Protein AF-A0A6A7SIT0-F1 (afdb_monomer_lite)

Foldseek 3Di:
DEDEDQDQVVQQVCVVVVHAYEYQPDVVVDDDPPGDDGPYYDPDSVVRVVVVVVVD

InterPro domains:
  IPR023214 HAD superfamily [G3DSA:3.40.50.1000] (2-47)

Structure (mmCIF, N/CA/C/O backbone):
data_AF-A0A6A7SIT0-F1
#
_entry.id   AF-A0A6A7SIT0-F1
#
loop_
_atom_site.group_PDB
_atom_site.id
_atom_site.type_symbol
_atom_site.label_atom_id
_atom_site.label_alt_id
_atom_site.label_comp_id
_atom_site.label_asym_id
_atom_site.label_entity_id
_atom_site.label_seq_id
_atom_site.pdbx_PDB_ins_code
_atom_site.Cartn_x
_atom_site.Cartn_y
_atom_site.Cartn_z
_atom_site.occupancy
_atom_site.B_iso_or_equiv
_atom_site.auth_seq_id
_atom_site.auth_comp_id
_atom_site.auth_asym_id
_atom_site.auth_atom_id
_atom_site.pdbx_PDB_model_num
ATOM 1 N N . MET A 1 1 ? -8.469 -7.965 6.024 1.00 90.00 1 MET A N 1
ATOM 2 C CA . MET A 1 1 ? -7.052 -8.253 6.349 1.00 90.00 1 MET A CA 1
ATOM 3 C C . MET A 1 1 ? -6.205 -7.176 5.688 1.00 90.00 1 MET A C 1
ATOM 5 O O . MET A 1 1 ? -6.568 -6.770 4.588 1.00 90.00 1 MET A O 1
ATOM 9 N N . ALA A 1 2 ? -5.148 -6.692 6.345 1.00 97.19 2 ALA A N 1
ATOM 10 C CA . ALA A 1 2 ? -4.319 -5.597 5.840 1.00 97.19 2 ALA A CA 1
ATOM 11 C C . ALA A 1 2 ? -2.822 -5.854 6.084 1.00 97.19 2 ALA A C 1
ATOM 13 O O . ALA A 1 2 ? -2.475 -6.510 7.067 1.00 97.19 2 ALA A O 1
ATOM 14 N N . LEU A 1 3 ? -1.961 -5.332 5.204 1.00 98.06 3 LEU A N 1
ATOM 15 C CA . LEU A 1 3 ? -0.501 -5.331 5.347 1.00 98.06 3 LEU A CA 1
ATOM 16 C C . LEU A 1 3 ? 0.011 -3.903 5.567 1.00 98.06 3 LEU A C 1
ATOM 18 O O . LEU A 1 3 ? -0.386 -2.991 4.846 1.00 98.06 3 LEU A O 1
ATOM 22 N N . VAL A 1 4 ? 0.941 -3.734 6.505 1.00 98.06 4 VAL A N 1
ATOM 23 C CA . VAL A 1 4 ? 1.729 -2.507 6.687 1.00 98.06 4 VAL A CA 1
ATOM 24 C C . VAL A 1 4 ? 3.170 -2.814 6.298 1.00 98.06 4 VAL A C 1
ATOM 26 O O . VAL A 1 4 ? 3.770 -3.725 6.867 1.00 98.06 4 VAL A O 1
ATOM 29 N N . ALA A 1 5 ? 3.727 -2.079 5.337 1.00 97.56 5 ALA A N 1
ATOM 30 C CA . ALA A 1 5 ? 5.083 -2.316 4.844 1.00 97.56 5 ALA A CA 1
ATOM 31 C C . ALA A 1 5 ? 5.818 -1.015 4.489 1.00 97.56 5 ALA A C 1
ATOM 33 O O . ALA A 1 5 ? 5.218 0.046 4.316 1.00 97.56 5 ALA A O 1
ATOM 34 N N . VAL A 1 6 ? 7.146 -1.105 4.374 1.00 96.94 6 VAL A N 1
ATOM 35 C CA . VAL A 1 6 ? 8.014 0.009 3.941 1.00 96.94 6 VAL A CA 1
ATOM 36 C C . VAL A 1 6 ? 8.412 -0.076 2.470 1.00 96.94 6 VAL A C 1
ATOM 38 O O . VAL A 1 6 ? 8.984 0.874 1.942 1.00 96.94 6 VAL A O 1
ATOM 41 N N . HIS A 1 7 ? 8.102 -1.195 1.813 1.00 95.94 7 HIS A N 1
ATOM 42 C CA . HIS A 1 7 ? 8.405 -1.423 0.410 1.00 95.94 7 HIS A CA 1
ATOM 43 C C . HIS A 1 7 ? 7.134 -1.492 -0.437 1.00 95.94 7 HIS A C 1
ATOM 45 O O . HIS A 1 7 ? 6.151 -2.142 -0.070 1.00 95.94 7 HIS A O 1
ATOM 51 N N . ALA A 1 8 ? 7.156 -0.848 -1.602 1.00 95.44 8 ALA A N 1
ATOM 52 C CA . ALA A 1 8 ? 6.014 -0.809 -2.502 1.00 95.44 8 ALA A CA 1
ATOM 53 C C . ALA A 1 8 ? 5.682 -2.182 -3.108 1.00 95.44 8 ALA A C 1
ATOM 55 O O . ALA A 1 8 ? 4.515 -2.461 -3.391 1.00 95.44 8 ALA A O 1
ATOM 56 N N . TRP A 1 9 ? 6.677 -3.062 -3.277 1.00 96.25 9 TRP A N 1
ATOM 57 C CA . TRP A 1 9 ? 6.460 -4.407 -3.819 1.00 96.25 9 TRP A CA 1
ATOM 58 C C . TRP A 1 9 ? 5.677 -5.313 -2.853 1.00 96.25 9 TRP A C 1
ATOM 60 O O . TRP A 1 9 ? 4.814 -6.068 -3.304 1.00 96.25 9 TRP A O 1
ATOM 70 N N . ASP A 1 10 ? 5.894 -5.177 -1.540 1.00 97.38 10 ASP A N 1
ATOM 71 C CA . ASP A 1 10 ? 5.100 -5.847 -0.500 1.00 97.38 10 ASP A CA 1
ATOM 72 C C . ASP A 1 10 ? 3.634 -5.402 -0.574 1.00 97.38 10 ASP A C 1
ATOM 74 O O . ASP A 1 10 ? 2.710 -6.219 -0.632 1.00 97.38 10 ASP A O 1
ATOM 78 N N . CYS A 1 11 ? 3.418 -4.084 -0.652 1.00 97.69 11 CYS A N 1
ATOM 79 C CA . CYS A 1 11 ? 2.086 -3.491 -0.770 1.00 97.69 11 CYS A CA 1
ATOM 80 C C . CYS A 1 11 ? 1.380 -3.956 -2.049 1.00 97.69 11 CYS A C 1
ATOM 82 O O . CYS A 1 11 ? 0.214 -4.347 -2.012 1.00 97.69 11 CYS A O 1
ATOM 84 N N . HIS A 1 12 ? 2.090 -3.979 -3.179 1.00 97.88 12 HIS A N 1
ATOM 85 C CA . HIS A 1 12 ? 1.565 -4.497 -4.439 1.00 97.88 12 HIS A CA 1
ATOM 86 C C . HIS A 1 12 ? 1.137 -5.966 -4.316 1.00 97.88 12 HIS A C 1
ATOM 88 O O . HIS A 1 12 ? 0.046 -6.320 -4.769 1.00 97.88 12 HIS A O 1
ATOM 94 N N . GLY A 1 13 ? 1.950 -6.808 -3.670 1.00 98.25 13 GLY A N 1
ATOM 95 C CA . GLY A 1 13 ? 1.609 -8.203 -3.386 1.00 98.25 13 GLY A CA 1
ATOM 96 C C . GLY A 1 13 ? 0.323 -8.336 -2.566 1.00 98.25 13 GLY A C 1
ATOM 97 O O . GLY A 1 13 ? -0.585 -9.065 -2.967 1.00 98.25 13 GLY A O 1
ATOM 98 N N . ALA A 1 14 ? 0.198 -7.569 -1.477 1.00 98.25 14 ALA A N 1
ATOM 99 C CA . ALA A 1 14 ? -1.005 -7.549 -0.641 1.00 98.25 14 ALA A CA 1
ATOM 100 C C . ALA A 1 14 ? -2.260 -7.139 -1.427 1.00 98.25 14 ALA A C 1
ATOM 102 O O . ALA A 1 14 ? -3.284 -7.823 -1.350 1.00 98.25 14 A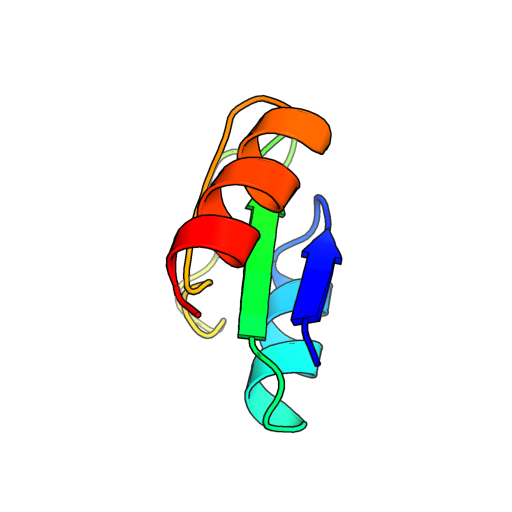LA A O 1
ATOM 103 N N . LYS A 1 15 ? -2.169 -6.087 -2.252 1.00 97.94 15 LYS A N 1
ATOM 104 C CA . LYS A 1 15 ? -3.279 -5.654 -3.116 1.00 97.94 15 LYS A CA 1
ATOM 105 C C . LYS A 1 15 ? -3.687 -6.748 -4.103 1.00 97.94 15 LYS A C 1
ATOM 107 O O . LYS A 1 15 ? -4.878 -6.999 -4.273 1.00 97.94 15 LYS A O 1
ATOM 112 N N . ARG A 1 16 ? -2.727 -7.445 -4.725 1.00 98.06 16 ARG A N 1
ATOM 113 C CA . ARG A 1 16 ? -3.024 -8.564 -5.643 1.00 98.06 16 ARG A CA 1
ATOM 114 C C . ARG A 1 16 ? -3.625 -9.781 -4.942 1.00 98.06 16 ARG A C 1
ATOM 116 O O . ARG A 1 16 ? -4.367 -10.521 -5.579 1.00 98.06 16 ARG A O 1
ATOM 123 N N . ALA A 1 17 ? -3.342 -9.966 -3.655 1.00 98.06 17 ALA A N 1
ATOM 124 C CA . ALA A 1 17 ? -3.954 -10.998 -2.821 1.00 98.06 17 ALA A CA 1
ATOM 125 C C . ALA A 1 17 ? -5.352 -10.616 -2.287 1.00 98.06 17 ALA A C 1
ATOM 127 O O . ALA A 1 17 ? -5.978 -11.419 -1.599 1.00 98.06 17 ALA A O 1
ATOM 128 N N . GLY A 1 18 ? -5.854 -9.411 -2.586 1.00 97.56 18 GLY A N 1
ATOM 129 C CA . GLY A 1 18 ? -7.161 -8.934 -2.123 1.00 97.56 18 GLY A CA 1
ATOM 130 C C . GLY A 1 18 ? -7.166 -8.361 -0.700 1.00 97.56 18 GLY A C 1
ATOM 131 O O . GLY A 1 18 ? -8.236 -8.185 -0.120 1.00 97.56 18 GLY A O 1
ATOM 132 N N . ALA A 1 19 ? -5.996 -8.069 -0.127 1.00 97.88 19 ALA A N 1
ATOM 133 C CA . ALA A 1 19 ? -5.870 -7.377 1.154 1.00 97.88 19 ALA A CA 1
ATOM 134 C C . ALA A 1 19 ? -5.778 -5.849 0.971 1.00 97.88 19 ALA A C 1
ATOM 136 O O . ALA A 1 19 ? -5.442 -5.355 -0.109 1.00 97.88 19 ALA A O 1
ATOM 137 N N . LEU A 1 20 ? -6.039 -5.102 2.050 1.00 98.38 20 LEU A N 1
ATOM 138 C CA . LEU A 1 20 ? -5.675 -3.683 2.131 1.00 98.38 20 LEU A CA 1
ATOM 139 C C . LEU A 1 20 ? -4.157 -3.542 2.318 1.00 98.38 20 LEU A C 1
ATOM 141 O O . LEU A 1 20 ? -3.516 -4.418 2.907 1.00 98.38 20 LEU A O 1
ATOM 145 N N . ALA A 1 21 ? -3.584 -2.437 1.854 1.00 98.31 21 ALA A N 1
ATOM 146 C CA . ALA A 1 21 ? -2.164 -2.145 2.009 1.00 98.31 21 ALA A CA 1
ATOM 147 C C . ALA A 1 21 ? -1.932 -0.727 2.536 1.00 98.31 21 ALA A C 1
ATOM 149 O O . ALA A 1 21 ? -2.509 0.237 2.040 1.00 98.31 21 ALA A O 1
ATOM 150 N N . GLY A 1 22 ? -1.042 -0.601 3.512 1.00 98.12 22 GLY A N 1
ATOM 151 C CA . GLY A 1 22 ? -0.534 0.665 4.013 1.00 98.12 22 GLY A CA 1
ATOM 152 C C . GLY A 1 22 ? 0.972 0.761 3.788 1.00 98.12 22 GLY A C 1
ATOM 153 O O . GLY A 1 22 ? 1.708 -0.175 4.111 1.00 98.12 22 GLY A O 1
ATOM 154 N N . TRP A 1 23 ? 1.434 1.890 3.253 1.00 98.06 23 TRP A N 1
ATOM 155 C CA . TRP A 1 23 ? 2.838 2.078 2.884 1.00 98.06 23 TRP A CA 1
ATOM 156 C C . TRP A 1 23 ? 3.499 3.223 3.655 1.00 98.06 23 TRP A C 1
ATOM 158 O O . TRP A 1 23 ? 3.061 4.372 3.603 1.00 98.06 23 TRP A O 1
ATOM 168 N N . CYS A 1 24 ? 4.591 2.910 4.349 1.00 97.19 24 CYS A N 1
ATOM 169 C CA . CYS A 1 24 ? 5.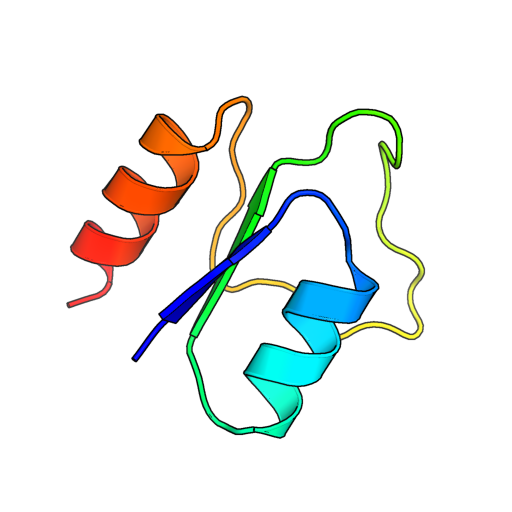472 3.888 4.979 1.00 97.19 24 CYS A CA 1
ATOM 170 C C . CYS A 1 24 ? 6.688 4.110 4.071 1.00 97.19 24 CYS A C 1
ATOM 172 O O . CYS A 1 24 ? 7.660 3.353 4.136 1.00 97.19 24 CYS A O 1
ATOM 174 N N . ALA A 1 25 ? 6.633 5.137 3.219 1.00 87.00 25 ALA A N 1
ATOM 175 C CA . ALA A 1 25 ? 7.694 5.445 2.263 1.00 87.00 25 ALA A CA 1
ATOM 176 C C . ALA A 1 25 ? 8.947 5.954 2.998 1.00 87.00 25 ALA A C 1
ATOM 178 O O . ALA A 1 25 ? 9.078 7.140 3.287 1.00 87.00 25 ALA A O 1
ATOM 179 N N . ARG A 1 26 ? 9.853 5.032 3.350 1.00 84.69 26 ARG A N 1
ATOM 180 C CA . ARG A 1 26 ? 11.143 5.362 3.973 1.00 84.69 26 ARG A CA 1
ATOM 181 C C . ARG A 1 26 ? 12.177 5.729 2.907 1.00 84.69 26 ARG A C 1
ATOM 183 O O . ARG A 1 26 ? 12.114 6.794 2.313 1.00 84.69 26 ARG A O 1
ATOM 190 N N . LEU A 1 27 ? 13.129 4.834 2.647 1.00 87.12 27 LEU A N 1
ATOM 191 C CA . LEU A 1 27 ? 14.228 5.070 1.704 1.00 87.12 27 LEU A CA 1
ATOM 192 C C . LEU A 1 27 ? 13.808 4.939 0.240 1.00 87.12 27 LEU A C 1
ATOM 194 O O . LEU A 1 27 ? 14.551 5.350 -0.641 1.00 87.12 27 LEU A O 1
ATOM 198 N N . GLU A 1 28 ? 12.643 4.347 -0.017 1.00 85.19 28 GLU A N 1
ATOM 199 C CA . GLU A 1 28 ? 12.117 4.196 -1.371 1.00 85.19 28 GLU A CA 1
ATOM 200 C C . GLU A 1 28 ? 11.622 5.536 -1.929 1.00 85.19 28 GLU A C 1
ATOM 202 O O . GLU A 1 28 ? 11.758 5.761 -3.124 1.00 85.19 28 GLU A O 1
ATOM 207 N N . ILE A 1 29 ? 11.172 6.449 -1.050 1.00 81.44 29 ILE A N 1
ATOM 208 C CA . ILE A 1 29 ? 10.690 7.816 -1.328 1.00 81.44 29 ILE A CA 1
ATOM 209 C C . ILE A 1 29 ? 9.452 7.834 -2.237 1.00 81.44 29 ILE A C 1
ATOM 211 O O . ILE A 1 29 ? 8.391 8.295 -1.820 1.00 81.44 29 ILE A O 1
ATOM 215 N N . GLU A 1 30 ? 9.562 7.285 -3.443 1.00 86.50 30 GLU A N 1
ATOM 216 C CA . GLU A 1 30 ? 8.515 7.211 -4.452 1.00 86.50 30 GLU A CA 1
ATOM 217 C C . GLU A 1 30 ? 8.261 5.772 -4.906 1.00 86.50 30 GLU A C 1
ATOM 219 O O . GLU A 1 30 ? 9.163 4.950 -5.061 1.00 86.50 30 GLU A O 1
ATOM 224 N N . ARG A 1 31 ? 6.985 5.466 -5.143 1.00 88.75 31 ARG A N 1
ATOM 225 C CA . ARG A 1 31 ? 6.539 4.170 -5.649 1.00 88.75 31 ARG A CA 1
ATOM 226 C C . ARG A 1 31 ? 6.702 4.168 -7.164 1.00 88.75 31 ARG A C 1
ATOM 228 O O . ARG A 1 31 ? 6.139 5.030 -7.828 1.00 88.75 31 ARG A O 1
ATOM 235 N N . GLY A 1 32 ? 7.337 3.138 -7.719 1.00 89.94 32 GLY A N 1
ATOM 236 C CA . GLY A 1 32 ? 7.325 2.920 -9.168 1.00 89.94 32 GLY A CA 1
ATOM 237 C C . GLY A 1 32 ? 5.910 2.677 -9.718 1.00 89.94 32 GLY A C 1
ATOM 238 O O . GLY A 1 32 ? 5.124 1.926 -9.130 1.00 89.94 32 GLY A O 1
ATOM 239 N N . ASP A 1 33 ? 5.600 3.252 -10.881 1.00 92.88 33 ASP A N 1
ATOM 240 C CA . ASP A 1 33 ? 4.260 3.212 -11.497 1.00 92.88 33 ASP A CA 1
ATOM 241 C C . ASP A 1 33 ? 3.730 1.798 -11.778 1.00 92.88 33 ASP A C 1
ATOM 243 O O . ASP A 1 33 ? 2.520 1.594 -11.847 1.00 92.88 33 ASP A O 1
ATOM 247 N N . VAL A 1 34 ? 4.621 0.805 -11.870 1.00 95.69 34 VAL A N 1
ATOM 248 C CA . VAL A 1 34 ? 4.282 -0.618 -12.047 1.00 95.69 34 VAL A CA 1
ATOM 249 C C . VAL A 1 34 ? 3.518 -1.221 -10.862 1.00 95.69 34 VAL A C 1
ATOM 251 O O . VAL A 1 34 ? 2.846 -2.242 -11.011 1.00 95.69 34 VAL A O 1
ATOM 254 N N . PHE A 1 35 ? 3.628 -0.621 -9.674 1.00 96.56 35 PHE A N 1
ATOM 255 C CA . PHE A 1 35 ? 2.975 -1.116 -8.468 1.00 96.56 35 PHE A CA 1
ATOM 256 C C . PHE A 1 35 ? 1.541 -0.599 -8.341 1.00 96.56 35 PHE A C 1
ATOM 258 O O . PHE A 1 35 ? 1.170 0.425 -8.900 1.00 96.56 35 PHE A O 1
ATOM 265 N N . LEU A 1 36 ? 0.714 -1.304 -7.569 1.00 97.38 36 LEU A N 1
ATOM 266 C CA . LEU A 1 36 ? -0.619 -0.798 -7.245 1.00 97.38 36 LEU A CA 1
ATOM 267 C C . LEU A 1 36 ? -0.462 0.223 -6.113 1.00 97.38 36 LEU A C 1
ATOM 269 O O . LEU A 1 36 ? 0.411 0.030 -5.262 1.00 97.38 36 LEU A O 1
ATOM 273 N N . PRO A 1 37 ? -1.270 1.295 -6.080 1.00 96.50 37 PRO A N 1
ATOM 274 C CA . PRO A 1 37 ? -1.224 2.229 -4.969 1.00 96.50 37 PRO A CA 1
ATOM 275 C C . PRO A 1 37 ? -1.672 1.532 -3.669 1.00 96.50 37 PRO A C 1
ATOM 277 O O . PRO A 1 37 ? -2.600 0.712 -3.703 1.00 96.50 37 PRO A O 1
ATOM 280 N N . PRO A 1 38 ? -1.028 1.838 -2.529 1.00 97.12 38 PRO A N 1
ATOM 281 C CA . PRO A 1 38 ? -1.541 1.453 -1.221 1.00 97.12 38 PRO A CA 1
ATOM 282 C C . PRO A 1 38 ? -2.840 2.217 -0.925 1.00 97.12 38 PRO A C 1
ATOM 284 O O . PRO A 1 38 ? -3.094 3.276 -1.496 1.00 97.12 38 PRO A O 1
ATOM 287 N N . ASP A 1 39 ? -3.654 1.688 -0.019 1.00 98.12 39 ASP A N 1
ATOM 288 C CA . ASP A 1 39 ? -4.886 2.336 0.436 1.00 98.12 39 ASP A CA 1
ATOM 289 C C . ASP A 1 39 ? -4.583 3.566 1.301 1.00 98.12 39 ASP A C 1
ATOM 291 O O . ASP A 1 39 ? -5.293 4.567 1.228 1.00 98.12 39 ASP A O 1
ATOM 295 N N . VAL A 1 40 ? -3.501 3.517 2.086 1.00 98.00 40 VAL A N 1
ATOM 296 C CA . VAL A 1 40 ? -3.026 4.651 2.892 1.00 98.00 40 VAL A CA 1
ATOM 297 C C . VAL A 1 40 ? -1.503 4.754 2.888 1.00 98.00 40 VAL A C 1
ATOM 299 O O . VAL A 1 40 ? -0.783 3.776 2.679 1.00 98.00 40 VAL A O 1
ATOM 302 N N . MET A 1 41 ? -1.010 5.957 3.173 1.00 97.12 41 MET A N 1
ATOM 303 C CA . MET A 1 41 ? 0.408 6.252 3.368 1.00 97.12 41 MET A CA 1
ATOM 304 C C . MET A 1 41 ? 0.643 7.004 4.680 1.00 97.12 41 MET A C 1
ATOM 306 O O . MET A 1 41 ? -0.251 7.705 5.164 1.00 97.12 41 MET A O 1
ATOM 310 N N . GLY A 1 42 ? 1.856 6.903 5.222 1.00 95.19 42 GLY A N 1
ATOM 311 C CA . GLY A 1 42 ? 2.281 7.597 6.440 1.00 95.19 42 GLY A CA 1
ATOM 312 C C . GLY A 1 42 ? 3.802 7.658 6.584 1.00 95.19 42 GLY A C 1
ATOM 313 O O . GLY A 1 42 ? 4.534 7.064 5.793 1.00 95.19 42 GLY A O 1
ATOM 314 N N . GLN A 1 43 ? 4.267 8.408 7.580 1.00 94.69 43 GLN A N 1
ATOM 315 C CA . GLN A 1 43 ? 5.685 8.622 7.885 1.00 94.69 43 GLN A CA 1
ATOM 316 C C . GLN A 1 43 ? 6.235 7.592 8.885 1.00 94.69 43 GLN A C 1
ATOM 318 O O .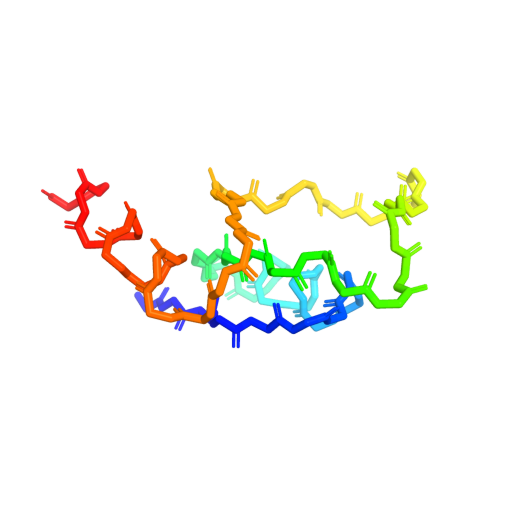 GLN A 1 43 ? 7.448 7.394 8.970 1.00 94.69 43 GLN A O 1
ATOM 323 N N . SER A 1 44 ? 5.357 6.908 9.621 1.00 95.44 44 SER A N 1
ATOM 324 C CA . SER A 1 44 ? 5.694 5.814 10.532 1.00 95.44 44 SER A CA 1
ATOM 325 C C . SER A 1 44 ? 4.777 4.604 10.319 1.00 95.44 44 SER A C 1
ATOM 327 O O . SER A 1 44 ? 3.740 4.688 9.661 1.00 95.44 44 SER A O 1
ATOM 329 N N . LEU A 1 45 ? 5.173 3.440 10.843 1.00 96.50 45 LEU A N 1
ATOM 330 C CA . LEU A 1 45 ? 4.370 2.217 10.706 1.00 96.50 45 LEU A CA 1
ATOM 331 C C . LEU A 1 45 ? 3.098 2.280 11.560 1.00 96.50 45 LEU A C 1
ATOM 333 O O . LEU A 1 45 ? 2.058 1.795 11.130 1.00 96.50 45 LEU A O 1
ATOM 337 N N . ASP A 1 46 ? 3.191 2.891 12.739 1.00 97.44 46 ASP A N 1
ATOM 338 C CA . ASP A 1 46 ? 2.076 3.180 13.642 1.00 97.44 46 ASP A CA 1
ATOM 339 C C . ASP A 1 46 ? 1.050 4.114 12.987 1.00 97.44 46 ASP A C 1
ATOM 341 O O . ASP A 1 46 ? -0.118 3.750 12.908 1.00 97.44 46 ASP A O 1
ATOM 345 N N . GLU A 1 47 ? 1.477 5.230 12.386 1.00 97.75 47 GLU A N 1
ATOM 346 C CA . GLU A 1 47 ? 0.574 6.136 11.662 1.00 97.75 47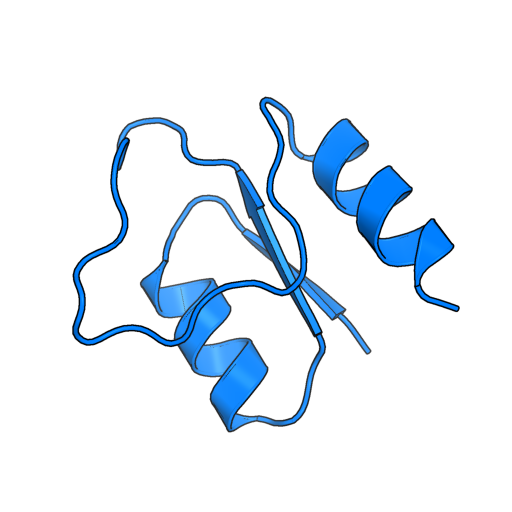 GLU A CA 1
ATOM 347 C C . GLU A 1 47 ? -0.155 5.420 10.513 1.00 97.75 47 GLU A C 1
ATOM 349 O O . GLU A 1 47 ? -1.351 5.614 10.289 1.00 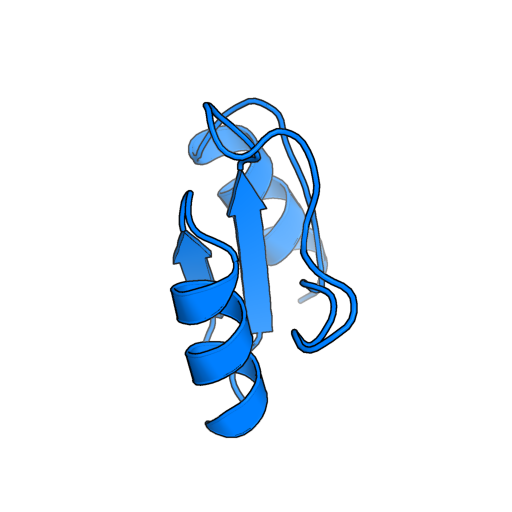97.75 47 GLU A O 1
ATOM 354 N N . VAL A 1 48 ? 0.564 4.579 9.763 1.00 97.88 48 VAL A N 1
ATOM 355 C CA . VAL A 1 48 ? -0.027 3.787 8.679 1.00 97.88 48 VAL A CA 1
ATOM 356 C C . VAL A 1 48 ? -1.047 2.783 9.222 1.00 97.88 48 VAL A C 1
ATOM 358 O O . VAL A 1 48 ? -2.116 2.626 8.628 1.00 97.88 48 VAL A O 1
ATOM 361 N N . ALA A 1 49 ? -0.742 2.117 10.337 1.00 97.94 49 ALA A N 1
ATOM 362 C CA . ALA A 1 49 ? -1.660 1.186 10.983 1.00 97.94 49 ALA A CA 1
ATOM 363 C C . ALA A 1 49 ? -2.929 1.898 11.477 1.00 97.94 49 ALA A C 1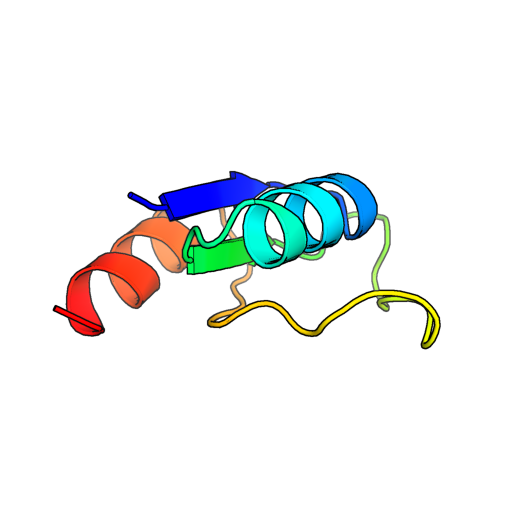
ATOM 365 O O . ALA A 1 49 ? -4.031 1.436 11.184 1.00 97.94 49 ALA A O 1
ATOM 366 N N . ASP A 1 50 ? -2.787 3.051 12.133 1.00 98.19 50 ASP A N 1
ATOM 367 C CA . ASP A 1 50 ? -3.912 3.859 12.608 1.00 98.19 50 ASP A CA 1
ATOM 368 C C . ASP A 1 50 ? -4.817 4.290 11.450 1.00 98.19 50 ASP A C 1
ATOM 370 O O . ASP A 1 50 ? -6.036 4.131 11.510 1.00 98.19 50 ASP A O 1
ATOM 374 N N . LYS A 1 51 ? -4.232 4.757 10.341 1.00 98.12 51 LYS A N 1
ATOM 375 C CA . LYS A 1 51 ? -4.992 5.124 9.138 1.00 98.12 51 LYS A CA 1
ATOM 376 C C . LYS A 1 51 ? -5.745 3.938 8.540 1.00 98.12 51 LYS A C 1
ATOM 378 O O . LYS A 1 51 ? -6.900 4.103 8.158 1.00 98.12 51 LYS A O 1
ATOM 383 N N . LEU A 1 52 ? -5.144 2.747 8.481 1.00 97.81 52 LEU A N 1
ATOM 384 C CA . LEU A 1 52 ? -5.840 1.547 7.999 1.00 97.81 52 LEU A CA 1
ATOM 385 C C . LEU A 1 52 ? -7.045 1.194 8.874 1.00 97.81 52 LEU A C 1
ATOM 387 O O . LEU A 1 52 ? -8.089 0.834 8.337 1.00 97.81 52 LEU A O 1
ATOM 391 N N . LEU A 1 53 ? -6.927 1.334 10.198 1.00 97.25 53 LEU A N 1
ATOM 392 C CA . LEU A 1 53 ? -8.030 1.074 11.126 1.00 97.25 53 LEU A CA 1
ATOM 393 C C . LEU A 1 53 ? -9.221 2.024 10.914 1.00 97.25 53 LEU A C 1
ATOM 395 O O . LEU A 1 53 ? -10.344 1.640 11.218 1.00 97.25 53 LEU A O 1
ATOM 399 N N . THR A 1 54 ? -9.010 3.218 10.344 1.00 97.62 54 THR A N 1
ATOM 400 C CA . THR A 1 54 ? -10.102 4.152 9.994 1.00 97.62 54 THR A CA 1
ATOM 401 C C . THR A 1 54 ? -10.869 3.800 8.715 1.00 97.62 54 THR A C 1
ATOM 403 O O . THR A 1 54 ? -11.890 4.421 8.435 1.00 97.62 54 THR A O 1
ATOM 406 N N . LEU A 1 55 ? -10.404 2.820 7.931 1.00 94.25 55 LEU A N 1
ATOM 407 C CA . LEU A 1 55 ? -11.093 2.359 6.715 1.00 94.25 55 LEU A CA 1
ATOM 408 C C . LEU A 1 55 ? -12.177 1.301 6.990 1.00 94.25 55 LEU A C 1
ATOM 410 O O . LEU A 1 55 ? -12.769 0.779 6.044 1.00 94.25 55 LEU A O 1
ATOM 414 N N . HIS A 1 56 ? -12.378 0.948 8.262 1.00 63.69 56 HIS A N 1
ATOM 415 C CA . HIS A 1 56 ? -13.299 -0.083 8.735 1.00 63.69 56 HIS A CA 1
ATOM 416 C C . HIS A 1 56 ? -14.581 0.521 9.312 1.00 63.69 56 HIS A C 1
ATOM 418 O O . HIS A 1 56 ? -14.483 1.526 10.051 1.00 63.69 56 HIS A O 1
#

Sequence (56 aa):
MALVAVHAWDCHGAKRAGALAGWCARLEIERGDVFLPPDVMGQSLDEVADKLLTLH

pLDDT: mean 94.9, std 5.88, range [63.69, 98.38]

Secondary structure (DSSP, 8-state):
-EEEESSHHHHHHHHHTT-EEEEE-STT-S--TTSPPPSEEESSHHHHHHHHHTT-

Organism: NCBI:txid527639

Radius of gyration: 10.03 Å; chains: 1; bounding box: 28×20×26 Å